Protein AF-A0A9E5MZG1-F1 (afdb_monomer)

Solvent-accessible surface area (backbone atoms only — not comparable to full-atom values): 4612 Å² total; per-residue (Å²): 144,80,72,66,67,68,62,73,71,51,82,73,75,78,78,61,89,59,51,63,58,55,50,52,54,52,50,52,52,51,51,52,51,51,52,50,48,49,41,59,71,55,50,44,54,56,50,49,59,66,46,47,59,60,52,51,51,49,52,47,24,74,75,66,76,54,82,82,81,77,71,79,84,126

Secondary structure (DSSP, 8-state):
--SSHHHHTS-PPPPPTTHHHHHHHHHHHHHHHHHHHHIIIIIHHHHHHHHHHHHHHHHHHHHHS---------

Structure (mmCIF, N/CA/C/O backbone):
data_AF-A0A9E5MZG1-F1
#
_entr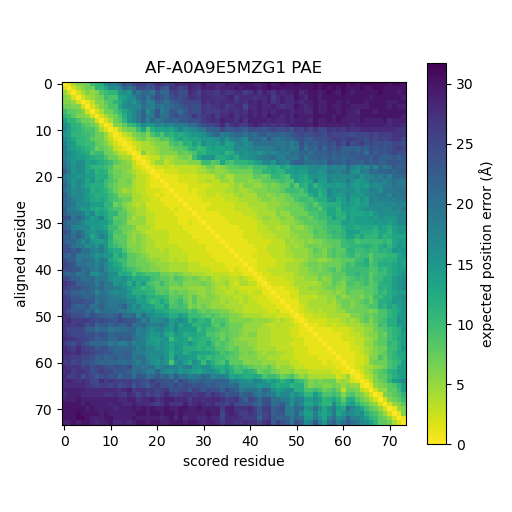y.id   AF-A0A9E5MZG1-F1
#
loop_
_atom_site.group_PDB
_atom_site.id
_atom_site.type_symbol
_atom_site.label_atom_id
_atom_site.label_alt_id
_atom_site.label_comp_id
_atom_site.label_asym_id
_atom_site.label_entity_id
_atom_site.label_seq_id
_atom_site.pdbx_PDB_ins_code
_atom_site.Cartn_x
_atom_site.Cartn_y
_atom_site.Cartn_z
_atom_site.occupancy
_atom_site.B_iso_or_equiv
_atom_site.auth_seq_id
_atom_site.auth_comp_id
_atom_site.auth_asym_id
_atom_site.auth_atom_id
_atom_site.pdbx_PDB_model_num
ATOM 1 N N . MET A 1 1 ? -21.555 16.802 48.724 1.00 49.50 1 MET A N 1
ATOM 2 C CA . MET A 1 1 ? -20.921 15.496 48.442 1.00 49.50 1 MET A CA 1
ATOM 3 C C . MET A 1 1 ? -22.020 14.442 48.263 1.00 49.50 1 MET A C 1
ATOM 5 O O . MET A 1 1 ? -22.132 13.566 49.095 1.00 49.50 1 MET A O 1
ATOM 9 N N . MET A 1 2 ? -22.894 14.586 47.250 1.00 50.28 2 MET A N 1
ATOM 10 C CA . MET A 1 2 ? -24.066 13.703 47.026 1.00 50.28 2 MET A CA 1
ATOM 11 C C . MET A 1 2 ? -24.517 13.693 45.545 1.00 50.28 2 MET A C 1
ATOM 13 O O . MET A 1 2 ? -25.699 13.786 45.247 1.00 50.28 2 MET A O 1
ATOM 17 N N . GLN A 1 3 ? -23.581 13.665 44.589 1.00 55.31 3 GLN A N 1
ATOM 18 C CA . GLN A 1 3 ? -23.919 13.550 43.153 1.00 55.31 3 GLN A CA 1
ATOM 19 C C . GLN A 1 3 ? -23.506 12.208 42.531 1.00 55.31 3 GLN A C 1
ATOM 21 O O . GLN A 1 3 ? -23.959 11.888 41.440 1.00 55.31 3 GLN A O 1
ATOM 26 N N . PHE A 1 4 ? -22.702 11.395 43.225 1.00 57.97 4 PHE A N 1
ATOM 27 C CA . PHE A 1 4 ? -22.288 10.082 42.720 1.00 57.97 4 PHE A CA 1
ATOM 28 C C . PHE A 1 4 ? -23.318 8.973 42.993 1.00 57.97 4 PHE A C 1
ATOM 30 O O . PHE A 1 4 ? -23.413 8.042 42.201 1.00 57.97 4 PHE A O 1
ATOM 37 N N . ASP A 1 5 ? -24.154 9.100 44.030 1.00 54.03 5 ASP A N 1
ATOM 38 C CA . ASP A 1 5 ? -25.154 8.072 44.370 1.00 54.03 5 ASP A CA 1
ATOM 39 C C . ASP A 1 5 ? -26.308 7.981 43.355 1.00 54.03 5 ASP A C 1
ATOM 41 O O . ASP A 1 5 ? -26.878 6.912 43.156 1.00 54.03 5 ASP A O 1
ATOM 45 N N . GLN A 1 6 ? -26.625 9.067 42.638 1.00 55.56 6 GLN A N 1
ATOM 46 C CA . GLN A 1 6 ? -27.654 9.050 41.584 1.00 55.56 6 GLN A CA 1
ATOM 47 C C . GLN A 1 6 ? -27.191 8.339 40.301 1.00 55.56 6 GLN A C 1
ATOM 49 O O . GLN A 1 6 ? -28.018 7.837 39.542 1.00 55.56 6 GLN A O 1
ATOM 54 N N . LEU A 1 7 ? -25.878 8.244 40.073 1.00 56.19 7 LEU A N 1
ATOM 55 C CA . LEU A 1 7 ? -25.309 7.506 38.941 1.00 56.19 7 LEU A CA 1
ATOM 56 C C . LEU A 1 7 ? -25.298 5.992 39.192 1.00 56.19 7 LEU A C 1
ATOM 58 O O . LEU A 1 7 ? -25.382 5.224 38.240 1.00 56.19 7 LEU A O 1
ATOM 62 N N . ALA A 1 8 ? -25.246 5.564 40.457 1.00 58.09 8 ALA A N 1
ATOM 63 C CA . ALA A 1 8 ? -25.294 4.152 40.837 1.00 58.09 8 ALA A CA 1
ATOM 64 C C . ALA A 1 8 ? -26.709 3.546 40.753 1.00 58.09 8 ALA A C 1
ATOM 66 O O . ALA A 1 8 ? -26.851 2.336 40.613 1.00 58.09 8 ALA A O 1
ATOM 67 N N . ALA A 1 9 ? -27.751 4.383 40.819 1.00 58.38 9 ALA A N 1
ATOM 68 C CA . ALA A 1 9 ? -29.155 3.968 40.751 1.00 58.38 9 ALA A CA 1
ATOM 69 C C . ALA A 1 9 ? -29.697 3.836 39.315 1.00 58.38 9 ALA A C 1
ATOM 71 O O . ALA A 1 9 ? -30.832 3.406 39.120 1.00 58.38 9 ALA A O 1
ATOM 72 N N . THR A 1 10 ? -28.911 4.223 38.308 1.00 63.88 10 THR A N 1
ATOM 73 C CA . THR A 1 10 ? -29.291 4.059 36.903 1.00 63.88 10 THR A CA 1
ATOM 74 C C . THR A 1 10 ? -28.831 2.678 36.449 1.00 63.88 10 THR A C 1
ATOM 76 O O . THR A 1 10 ? -27.637 2.463 36.253 1.00 63.88 10 THR A O 1
ATOM 79 N N . GLU A 1 11 ? -29.767 1.735 36.308 1.00 65.94 11 GLU A N 1
ATOM 80 C CA . GLU A 1 11 ? -29.498 0.430 35.697 1.00 65.94 11 GLU A CA 1
ATOM 81 C C . GLU A 1 11 ? -28.879 0.645 34.313 1.00 65.94 11 GLU A C 1
ATOM 83 O O . GLU A 1 11 ? -29.526 1.120 33.377 1.00 65.94 11 GLU A O 1
ATOM 88 N N . ILE A 1 12 ? -27.586 0.348 34.194 1.00 73.31 12 ILE A N 1
ATOM 89 C CA . ILE A 1 12 ? -26.884 0.409 32.919 1.00 73.31 12 ILE A CA 1
ATOM 90 C C . ILE A 1 12 ? -27.457 -0.729 32.068 1.00 73.31 12 ILE A C 1
ATOM 92 O O . ILE A 1 12 ? -27.371 -1.887 32.490 1.00 73.31 12 ILE A O 1
ATOM 96 N N . PRO A 1 13 ? -28.048 -0.441 30.895 1.00 75.19 13 PRO A N 1
ATOM 97 C CA . PRO A 1 13 ? -28.571 -1.493 30.043 1.00 75.19 13 PRO A CA 1
ATOM 98 C C . PRO A 1 13 ? -27.428 -2.431 29.636 1.00 75.19 13 PRO A C 1
ATOM 100 O O . PRO A 1 13 ? -26.299 -1.968 29.427 1.00 75.19 13 PRO A O 1
ATOM 103 N N . PRO A 1 14 ? -27.693 -3.743 29.516 1.00 76.94 14 PRO A N 1
ATOM 104 C CA . PRO A 1 14 ? -26.677 -4.681 29.078 1.00 76.94 14 PRO A CA 1
ATOM 105 C C . PRO A 1 14 ? -26.128 -4.239 27.714 1.00 76.94 14 PRO A C 1
ATOM 107 O O . PRO A 1 14 ? -26.886 -3.746 26.869 1.00 76.94 14 PRO A O 1
ATOM 110 N N . PRO A 1 15 ? -24.811 -4.376 27.489 1.00 76.62 15 PRO A N 1
ATOM 111 C CA . PRO A 1 15 ? -24.227 -4.040 26.204 1.00 76.62 15 PRO A CA 1
ATOM 112 C C . PRO A 1 15 ? -24.914 -4.864 25.103 1.00 76.62 15 PRO A C 1
ATOM 114 O O . PRO A 1 15 ? -25.191 -6.047 25.315 1.00 76.62 15 PRO A O 1
ATOM 117 N N . PRO A 1 16 ? -25.195 -4.264 23.934 1.00 82.19 16 PRO A N 1
ATOM 118 C CA . PRO A 1 16 ? -25.855 -4.977 22.854 1.00 82.19 16 PRO A CA 1
ATOM 119 C C . PRO A 1 16 ? -25.019 -6.187 22.422 1.00 82.19 16 PRO A C 1
ATOM 121 O O . PRO A 1 16 ? -23.799 -6.080 22.284 1.00 82.19 16 PRO A O 1
ATOM 124 N N . GLU A 1 17 ? -25.672 -7.327 22.187 1.00 81.12 17 GLU A N 1
ATOM 125 C CA . GLU A 1 17 ? -25.017 -8.620 21.913 1.00 81.12 17 GLU A CA 1
ATOM 126 C C . GLU A 1 17 ? -24.045 -8.559 20.720 1.00 81.12 17 GLU A C 1
ATOM 128 O O . GLU A 1 17 ? -23.009 -9.218 20.705 1.00 81.12 17 GLU A O 1
ATOM 133 N N . ASN A 1 18 ? -24.331 -7.690 19.750 1.00 83.31 18 ASN A N 1
ATOM 134 C CA . ASN A 1 18 ? -23.541 -7.478 18.539 1.00 83.31 18 ASN A CA 1
ATOM 135 C C . ASN A 1 18 ? -22.504 -6.343 18.645 1.00 83.31 18 ASN A C 1
ATOM 137 O O . ASN A 1 18 ? -21.775 -6.091 17.681 1.00 83.31 18 ASN A O 1
ATOM 141 N N . LEU A 1 19 ? -22.413 -5.640 19.782 1.00 84.06 19 LEU A N 1
ATOM 142 C CA . LEU A 1 19 ? -21.471 -4.530 19.958 1.00 84.06 19 LEU A CA 1
ATOM 143 C C . LEU A 1 19 ? -20.033 -5.006 19.775 1.00 84.06 19 LEU A C 1
ATOM 145 O O . LEU A 1 19 ? -19.247 -4.365 19.078 1.00 84.06 19 LEU A O 1
ATOM 149 N N . ASN A 1 20 ? -19.702 -6.144 20.385 1.00 85.25 20 ASN A N 1
ATOM 150 C CA . ASN A 1 20 ? -18.351 -6.677 20.348 1.00 85.25 20 ASN A CA 1
ATOM 151 C C . ASN A 1 20 ? -17.945 -7.049 18.913 1.00 85.25 20 ASN A C 1
ATOM 153 O O . ASN A 1 20 ? -16.886 -6.648 18.433 1.00 85.25 20 ASN A O 1
ATOM 157 N N . GLU A 1 21 ? -18.830 -7.728 18.181 1.00 86.69 21 GLU A N 1
ATOM 158 C CA . GLU A 1 21 ? -18.601 -8.093 16.780 1.00 86.69 21 GLU A CA 1
ATOM 159 C C . GLU A 1 21 ? -18.450 -6.861 15.881 1.00 86.69 21 GLU A C 1
ATOM 161 O O . GLU A 1 21 ? -17.518 -6.787 15.076 1.00 86.69 21 GLU A O 1
ATOM 166 N N . ALA A 1 22 ? -19.312 -5.855 16.052 1.00 85.88 22 ALA A N 1
ATOM 167 C CA . ALA A 1 22 ? -19.248 -4.614 15.284 1.00 85.88 22 ALA A CA 1
ATOM 168 C C . ALA A 1 22 ? -17.944 -3.838 15.541 1.00 85.88 22 ALA A C 1
ATOM 170 O O . ALA A 1 22 ? -17.355 -3.273 14.610 1.00 85.88 22 ALA A O 1
ATOM 171 N N . VAL A 1 23 ? -17.464 -3.824 16.788 1.00 89.56 23 VAL A N 1
ATOM 172 C CA . VAL A 1 23 ? -16.184 -3.208 17.161 1.00 89.56 23 VAL A CA 1
ATOM 173 C C . VAL A 1 23 ? -15.019 -3.980 16.546 1.00 89.56 23 VAL A C 1
ATOM 175 O O . VAL A 1 23 ? -14.168 -3.367 15.896 1.00 89.56 23 VAL A O 1
ATOM 178 N N . HIS A 1 24 ? -15.006 -5.309 16.656 1.00 91.56 24 HIS A N 1
ATOM 179 C CA . HIS A 1 24 ? -13.968 -6.146 16.053 1.00 91.56 24 HIS A CA 1
ATOM 180 C C . HIS A 1 24 ? -13.893 -5.982 14.531 1.00 91.56 24 HIS A C 1
ATOM 182 O O . HIS A 1 24 ? -12.802 -5.824 13.984 1.00 91.56 24 HIS A O 1
ATOM 188 N N . GLN A 1 25 ? -15.031 -5.946 13.835 1.00 91.44 25 GLN A N 1
ATOM 189 C CA . GLN A 1 25 ? -15.063 -5.738 12.384 1.00 91.44 25 GLN A CA 1
ATOM 190 C C . GLN A 1 25 ? -14.497 -4.370 11.982 1.00 91.44 25 GLN A C 1
ATOM 192 O O . GLN A 1 25 ? -13.714 -4.274 11.030 1.00 91.44 25 GLN A O 1
ATOM 197 N N . ARG A 1 26 ? -14.851 -3.305 12.714 1.00 91.06 26 ARG A N 1
ATOM 198 C CA . ARG A 1 26 ? -14.310 -1.959 12.466 1.00 91.06 26 ARG A CA 1
ATOM 199 C C . ARG A 1 26 ? -12.807 -1.902 12.713 1.00 91.06 26 ARG A C 1
ATOM 201 O O . ARG A 1 26 ? -12.081 -1.370 11.874 1.00 91.06 26 ARG A O 1
ATOM 208 N N . LEU A 1 27 ? -12.343 -2.476 13.821 1.00 93.56 27 LEU A N 1
ATOM 209 C CA . LEU A 1 27 ? -10.924 -2.527 14.162 1.00 93.56 27 LEU A CA 1
ATOM 210 C C . LEU A 1 27 ? -10.125 -3.308 13.121 1.00 93.56 27 LEU A C 1
ATOM 212 O O . LEU A 1 27 ? -9.138 -2.784 12.614 1.00 93.56 27 LEU A O 1
ATOM 216 N N . ASN A 1 28 ? -10.590 -4.493 12.726 1.00 94.12 28 ASN A N 1
ATOM 217 C CA . ASN A 1 28 ? -9.928 -5.299 11.700 1.00 94.12 28 ASN A CA 1
ATOM 218 C C . ASN A 1 28 ? -9.812 -4.545 10.376 1.00 94.12 28 ASN A C 1
ATOM 220 O O . ASN A 1 28 ? -8.751 -4.549 9.753 1.00 94.12 28 ASN A O 1
ATOM 224 N N . ARG A 1 29 ? -10.872 -3.842 9.960 1.00 94.50 29 ARG A N 1
ATOM 225 C CA . ARG A 1 29 ? -10.837 -3.041 8.733 1.00 94.50 29 ARG A CA 1
ATOM 226 C C . ARG A 1 29 ? -9.779 -1.939 8.803 1.00 94.50 29 ARG A C 1
ATOM 228 O O . ARG A 1 29 ? -9.037 -1.757 7.841 1.00 94.50 29 ARG A O 1
ATOM 235 N N . ILE A 1 30 ? -9.689 -1.227 9.925 1.00 95.88 30 ILE A N 1
ATOM 236 C CA . ILE A 1 30 ? -8.672 -0.183 10.127 1.00 95.88 30 ILE A CA 1
ATOM 237 C C . ILE A 1 30 ? -7.268 -0.796 10.121 1.00 95.88 30 ILE A C 1
ATOM 239 O O . ILE A 1 30 ? -6.365 -0.256 9.485 1.00 95.88 30 ILE A O 1
ATOM 243 N N . LEU A 1 31 ? -7.092 -1.940 10.779 1.00 95.69 31 LEU A N 1
ATOM 244 C CA . LEU A 1 31 ? -5.804 -2.620 10.891 1.00 95.69 31 LEU A CA 1
ATOM 245 C C . LEU A 1 31 ? -5.279 -3.068 9.521 1.00 95.69 31 LEU A C 1
ATOM 247 O O . LEU A 1 31 ? -4.116 -2.834 9.197 1.00 95.69 31 LEU A O 1
ATOM 251 N N . VAL A 1 32 ? -6.162 -3.616 8.681 1.00 96.00 32 VAL A N 1
ATOM 252 C CA . VAL A 1 32 ? -5.843 -3.980 7.293 1.00 96.00 32 VAL A CA 1
ATOM 253 C C . VAL A 1 32 ? -5.434 -2.752 6.485 1.00 96.00 32 VAL A C 1
ATOM 255 O O . VAL A 1 32 ? -4.425 -2.792 5.785 1.00 96.00 32 VAL A O 1
ATOM 258 N N . VAL A 1 33 ? -6.175 -1.645 6.596 1.00 96.25 33 VAL A N 1
ATOM 259 C CA . VAL A 1 33 ? -5.829 -0.402 5.889 1.00 96.25 33 VAL A CA 1
ATOM 260 C C . VAL A 1 33 ? -4.466 0.121 6.339 1.00 96.25 33 VAL A C 1
ATOM 262 O O . VAL A 1 33 ? -3.654 0.490 5.495 1.00 96.25 33 VAL A O 1
ATOM 265 N N . LEU A 1 34 ? -4.171 0.101 7.640 1.00 95.50 34 LEU A N 1
ATOM 266 C CA . LEU A 1 34 ? -2.868 0.515 8.162 1.00 95.50 34 LEU A CA 1
ATOM 267 C C . LEU A 1 34 ? -1.730 -0.366 7.641 1.00 95.50 34 LEU A C 1
ATOM 269 O O . LEU A 1 34 ? -0.695 0.162 7.242 1.00 95.50 34 LEU A O 1
ATOM 273 N N . HIS A 1 35 ? -1.918 -1.686 7.604 1.00 94.12 35 HIS A N 1
ATOM 274 C CA . HIS A 1 35 ? -0.916 -2.608 7.061 1.00 94.12 35 HIS A CA 1
ATOM 275 C C . HIS A 1 35 ? -0.699 -2.411 5.560 1.00 94.12 35 HIS A C 1
ATOM 277 O O . HIS A 1 35 ? 0.440 -2.439 5.099 1.00 94.12 35 HIS A O 1
ATOM 283 N N . LEU A 1 36 ? -1.764 -2.152 4.798 1.00 94.38 36 LEU A N 1
ATOM 284 C CA . LEU A 1 36 ? -1.640 -1.796 3.387 1.00 94.38 36 LEU A CA 1
ATOM 285 C C . LEU A 1 36 ? -0.872 -0.484 3.221 1.00 94.38 36 LEU A C 1
ATOM 287 O O . LEU A 1 36 ? 0.058 -0.429 2.422 1.00 94.38 36 LEU A O 1
ATOM 291 N N . CYS A 1 37 ? -1.196 0.550 3.998 1.00 95.12 37 CYS A N 1
ATOM 292 C CA . CYS A 1 37 ? -0.453 1.808 3.969 1.00 95.12 37 CYS A CA 1
ATOM 293 C C . CYS A 1 37 ? 1.035 1.602 4.285 1.00 95.12 37 CYS A C 1
ATOM 295 O O . CYS A 1 37 ? 1.875 2.137 3.568 1.00 95.12 37 CYS A O 1
ATOM 297 N N . ASP A 1 38 ? 1.378 0.803 5.300 1.00 91.69 38 ASP A N 1
ATOM 298 C CA . ASP A 1 38 ? 2.780 0.520 5.635 1.00 91.69 38 ASP A CA 1
ATOM 299 C C . ASP A 1 38 ? 3.493 -0.236 4.499 1.00 91.69 38 ASP A C 1
ATOM 301 O O . ASP A 1 38 ? 4.603 0.125 4.104 1.00 91.69 38 ASP A O 1
ATOM 305 N N . LEU A 1 39 ? 2.818 -1.212 3.881 1.00 91.88 39 LEU A N 1
ATOM 306 C CA . LEU A 1 39 ? 3.321 -1.922 2.703 1.00 91.88 39 LEU A CA 1
ATOM 307 C C . LEU A 1 39 ? 3.594 -0.957 1.535 1.00 91.88 39 LEU A C 1
ATOM 309 O O . LEU A 1 39 ? 4.673 -0.997 0.941 1.00 91.88 39 LEU A O 1
ATOM 313 N N . PHE A 1 40 ? 2.645 -0.077 1.212 1.00 92.38 40 PHE A N 1
ATOM 314 C CA . PHE A 1 40 ? 2.765 0.857 0.090 1.00 92.38 40 PHE A CA 1
ATOM 315 C C . PHE A 1 40 ? 3.776 1.978 0.338 1.00 92.38 40 PHE A C 1
ATOM 317 O O . PHE A 1 40 ? 4.421 2.423 -0.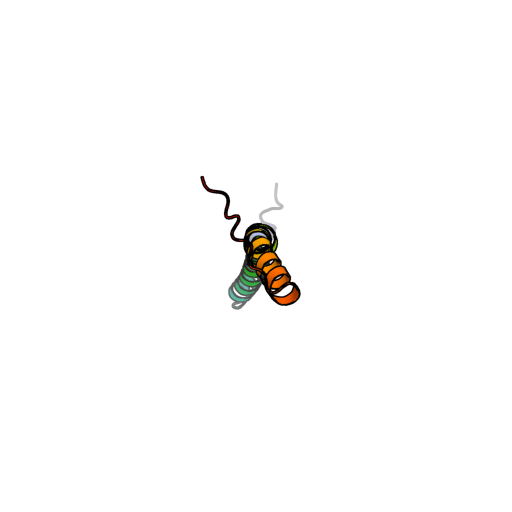609 1.00 92.38 40 PHE A O 1
ATOM 324 N N . LEU A 1 41 ? 3.933 2.433 1.581 1.00 92.69 41 LEU A N 1
ATOM 325 C CA . LEU A 1 41 ? 4.843 3.529 1.917 1.00 92.69 41 LEU A CA 1
ATOM 326 C C . LEU A 1 41 ? 6.272 3.055 2.187 1.00 92.69 41 LEU A C 1
ATOM 328 O O . LEU A 1 41 ? 7.210 3.805 1.921 1.00 92.69 41 LEU A O 1
ATOM 332 N N . ARG A 1 42 ? 6.463 1.835 2.703 1.00 87.62 42 ARG A N 1
ATOM 333 C CA . ARG A 1 42 ? 7.797 1.318 3.050 1.00 87.62 42 ARG A CA 1
ATOM 334 C C . ARG A 1 42 ? 8.302 0.248 2.100 1.00 87.62 42 ARG A C 1
ATOM 336 O O . ARG A 1 42 ? 9.412 0.370 1.584 1.00 87.62 42 ARG A O 1
ATOM 343 N N . ALA A 1 43 ? 7.520 -0.804 1.876 1.00 84.44 43 ALA A N 1
ATOM 344 C CA . ALA A 1 43 ? 7.991 -1.961 1.119 1.00 84.44 43 ALA A CA 1
ATOM 345 C C . ALA A 1 43 ? 7.972 -1.696 -0.3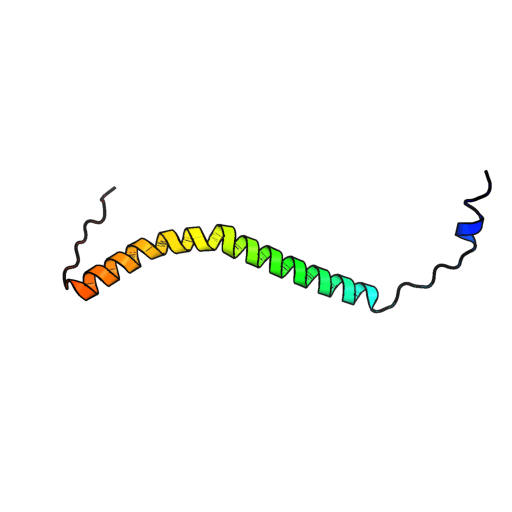91 1.00 84.44 43 ALA A C 1
ATOM 347 O O . ALA A 1 43 ? 8.947 -1.980 -1.088 1.00 84.44 43 ALA A O 1
ATOM 348 N N . LEU A 1 44 ? 6.889 -1.105 -0.899 1.00 88.94 44 LEU A N 1
ATOM 349 C CA . LEU A 1 44 ? 6.697 -0.918 -2.334 1.00 88.94 44 LEU A CA 1
ATOM 350 C C . LEU A 1 44 ? 7.752 -0.004 -2.990 1.00 88.94 44 LEU A C 1
ATOM 352 O O . LEU A 1 44 ? 8.240 -0.377 -4.055 1.00 88.94 44 LEU A O 1
ATOM 356 N N . PRO A 1 45 ? 8.195 1.119 -2.389 1.00 88.88 45 PRO A N 1
ATOM 357 C CA . PRO A 1 45 ? 9.250 1.947 -2.974 1.00 88.88 45 PRO A CA 1
ATOM 358 C C . PRO A 1 45 ? 10.598 1.223 -3.025 1.00 88.88 45 PRO A C 1
ATOM 360 O O . PRO A 1 45 ? 11.317 1.325 -4.018 1.00 88.88 45 PRO A O 1
ATOM 363 N N . ALA A 1 46 ? 10.930 0.450 -1.986 1.00 85.00 46 ALA A N 1
ATOM 364 C CA . ALA A 1 46 ? 12.162 -0.334 -1.945 1.00 85.00 46 ALA A CA 1
ATOM 365 C C . ALA A 1 46 ? 12.169 -1.423 -3.029 1.00 85.00 46 ALA A C 1
ATOM 367 O O . ALA A 1 46 ? 13.150 -1.567 -3.761 1.00 85.00 46 ALA A O 1
ATOM 368 N N . VAL A 1 47 ? 11.051 -2.139 -3.183 1.00 85.81 47 VAL A N 1
ATOM 369 C CA . VAL A 1 47 ? 10.875 -3.128 -4.254 1.00 85.81 47 VAL A CA 1
ATOM 370 C C . VAL A 1 47 ? 10.930 -2.448 -5.622 1.00 85.81 47 VAL A C 1
ATOM 372 O O . VAL A 1 47 ? 11.657 -2.907 -6.500 1.00 85.81 47 VAL A O 1
ATOM 375 N N . ALA A 1 48 ? 10.237 -1.323 -5.805 1.00 87.69 48 ALA A N 1
ATOM 376 C CA . ALA A 1 48 ? 10.249 -0.578 -7.060 1.00 87.69 48 ALA A CA 1
ATOM 377 C C . ALA A 1 48 ? 11.676 -0.182 -7.465 1.00 87.69 48 ALA A C 1
ATOM 379 O O . ALA A 1 48 ? 12.066 -0.417 -8.608 1.00 87.69 48 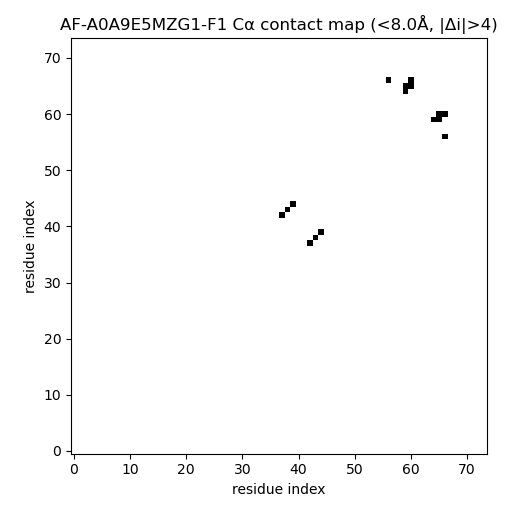ALA A O 1
ATOM 380 N N . LEU A 1 49 ? 12.489 0.324 -6.531 1.00 87.12 49 LEU A N 1
ATOM 381 C CA . LEU A 1 49 ? 13.899 0.634 -6.785 1.00 87.12 49 LEU A CA 1
ATOM 382 C C . LEU A 1 49 ? 14.688 -0.595 -7.255 1.00 87.12 49 LEU A C 1
ATOM 384 O O . LEU A 1 49 ? 15.393 -0.502 -8.260 1.00 87.12 49 LEU A O 1
ATOM 388 N N . MET A 1 50 ? 14.528 -1.749 -6.602 1.00 85.62 50 MET A N 1
ATOM 389 C CA . MET A 1 50 ? 15.200 -2.990 -7.016 1.00 85.62 50 MET A CA 1
ATOM 390 C C . MET A 1 50 ? 14.764 -3.464 -8.408 1.00 85.62 50 MET A C 1
ATOM 392 O O . MET A 1 50 ? 15.582 -3.995 -9.158 1.00 85.62 50 MET A O 1
ATOM 396 N N . PHE A 1 51 ? 13.502 -3.243 -8.778 1.00 86.31 51 PHE A N 1
ATOM 397 C CA . PHE A 1 51 ? 12.969 -3.632 -10.084 1.00 86.31 51 PHE A CA 1
ATOM 398 C C . PHE A 1 51 ? 13.292 -2.638 -11.205 1.00 86.31 51 PHE A C 1
ATOM 400 O O . PHE A 1 51 ? 13.377 -3.040 -12.366 1.00 86.31 51 PHE A O 1
ATOM 407 N N . THR A 1 52 ? 13.525 -1.360 -10.897 1.00 87.25 52 THR A N 1
ATOM 408 C CA . THR A 1 52 ? 13.800 -0.353 -11.935 1.00 87.25 52 THR A CA 1
ATOM 409 C C . THR A 1 52 ? 15.030 -0.693 -12.772 1.00 87.25 52 THR A C 1
ATOM 411 O O . THR A 1 52 ? 14.978 -0.598 -13.997 1.00 87.25 52 THR A O 1
ATOM 414 N N . GLN A 1 53 ? 16.119 -1.142 -12.143 1.00 84.50 53 GLN A N 1
ATOM 415 C CA . GLN A 1 53 ? 17.367 -1.461 -12.834 1.00 84.50 53 GLN A CA 1
ATOM 416 C C . GLN A 1 53 ? 17.216 -2.606 -13.858 1.00 84.50 53 GLN A C 1
ATOM 418 O O . GLN A 1 53 ? 17.580 -2.392 -15.018 1.00 84.50 53 GLN A O 1
ATOM 423 N N . PRO A 1 54 ? 16.681 -3.793 -13.506 1.00 86.12 54 PRO A N 1
ATOM 424 C CA . PRO A 1 54 ? 16.469 -4.862 -14.479 1.00 86.12 54 PRO A CA 1
ATOM 425 C C . PRO A 1 54 ? 15.425 -4.495 -15.540 1.00 86.12 54 PRO A C 1
ATOM 427 O O . PRO A 1 54 ? 15.625 -4.834 -16.703 1.00 86.12 54 PRO A O 1
ATOM 430 N N . VAL A 1 55 ? 14.367 -3.748 -15.199 1.00 87.69 55 VAL A N 1
ATOM 431 C CA . VAL A 1 55 ? 13.366 -3.291 -16.183 1.00 87.69 55 VAL A CA 1
ATOM 432 C C . VAL A 1 55 ? 13.983 -2.325 -17.198 1.00 87.69 55 VAL A C 1
ATOM 434 O O . VAL A 1 55 ? 13.768 -2.473 -18.400 1.00 87.69 55 VAL A O 1
ATOM 437 N N . LEU A 1 56 ? 14.806 -1.376 -16.748 1.00 86.62 56 LEU A N 1
ATOM 438 C CA . LEU A 1 56 ? 15.547 -0.467 -17.628 1.00 86.62 56 LEU A CA 1
ATOM 439 C C . LEU A 1 56 ? 16.555 -1.216 -18.503 1.00 86.62 56 LEU A C 1
ATOM 441 O O . LEU A 1 56 ? 16.693 -0.893 -19.682 1.00 86.62 56 LEU A O 1
ATOM 445 N N . ALA A 1 57 ? 17.257 -2.206 -17.947 1.00 84.44 57 ALA A N 1
ATOM 446 C CA . ALA A 1 57 ? 18.178 -3.047 -18.708 1.00 84.44 57 ALA A CA 1
ATOM 447 C C . ALA A 1 57 ? 17.438 -3.859 -19.780 1.00 84.44 57 ALA A C 1
ATOM 449 O O . ALA A 1 57 ? 17.873 -3.889 -20.930 1.00 84.44 57 ALA A O 1
ATOM 450 N N . PHE A 1 58 ? 16.290 -4.441 -19.429 1.00 85.81 58 PHE A N 1
ATOM 451 C CA . PHE A 1 58 ? 15.426 -5.162 -20.357 1.00 85.81 58 PHE A CA 1
ATOM 452 C C . PHE A 1 58 ? 14.897 -4.246 -21.462 1.00 85.81 58 PHE A C 1
ATOM 454 O O . PHE A 1 58 ? 15.012 -4.578 -22.635 1.00 85.81 58 PHE A O 1
ATOM 461 N N . PHE A 1 59 ? 14.390 -3.060 -21.119 1.00 87.69 59 PHE A N 1
ATOM 462 C CA . PHE A 1 59 ? 13.895 -2.104 -22.108 1.00 87.69 59 PHE A CA 1
ATOM 463 C C . PHE A 1 59 ? 15.003 -1.647 -23.065 1.00 87.69 59 PHE A C 1
ATOM 465 O O . PHE A 1 59 ? 14.826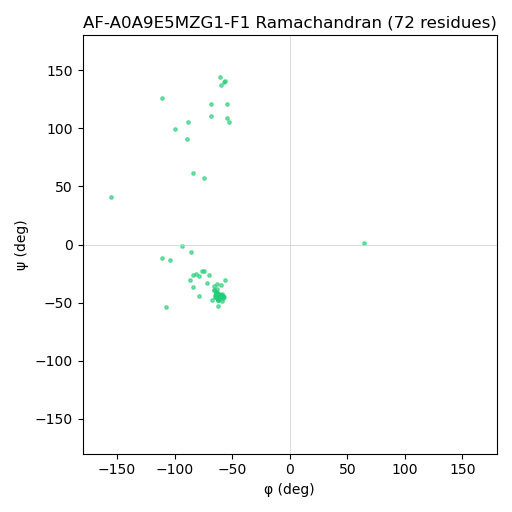 -1.671 -24.283 1.00 87.69 59 PHE A O 1
ATOM 472 N N . LYS A 1 60 ? 16.181 -1.295 -22.531 1.00 85.50 60 LYS A N 1
ATOM 473 C CA . LYS A 1 60 ? 17.356 -0.961 -23.347 1.00 85.50 60 LYS A CA 1
ATOM 474 C C . LYS A 1 60 ? 17.739 -2.112 -24.270 1.00 85.50 60 LYS A C 1
ATOM 476 O O . LYS A 1 60 ? 18.010 -1.864 -25.441 1.00 85.50 60 LYS A O 1
ATOM 481 N N . TYR A 1 61 ? 17.742 -3.345 -23.771 1.00 85.88 61 TYR A N 1
ATOM 482 C CA . TYR A 1 61 ? 18.032 -4.522 -24.582 1.00 85.88 61 TYR A CA 1
ATOM 483 C C . TYR A 1 61 ? 17.005 -4.705 -25.701 1.00 85.88 61 TYR A C 1
ATOM 485 O O . TYR A 1 61 ? 17.395 -4.841 -26.854 1.00 85.88 61 TYR A O 1
ATOM 493 N N . SER A 1 62 ? 15.713 -4.620 -25.393 1.00 86.38 62 SER A N 1
ATOM 494 C CA . SER A 1 62 ? 14.643 -4.761 -26.385 1.00 86.38 62 SER A CA 1
ATOM 495 C C . SER A 1 62 ? 14.729 -3.715 -27.500 1.00 86.38 62 SER A C 1
ATOM 497 O O . SER A 1 62 ? 14.436 -4.027 -28.648 1.00 86.38 62 SER A O 1
ATOM 499 N N . VAL A 1 63 ? 15.166 -2.489 -27.189 1.00 87.00 63 VAL A N 1
ATOM 500 C CA . VAL A 1 63 ? 15.303 -1.407 -28.182 1.00 87.00 63 VAL A CA 1
ATOM 501 C C . VAL A 1 63 ? 16.628 -1.474 -28.950 1.00 87.00 63 VAL A C 1
ATOM 503 O O . VAL A 1 63 ? 16.667 -1.154 -30.134 1.00 87.00 63 VAL A O 1
ATOM 506 N N . THR A 1 64 ? 17.729 -1.865 -28.304 1.00 84.19 64 THR A N 1
ATOM 507 C CA . THR A 1 64 ? 19.078 -1.789 -28.904 1.00 84.19 64 THR A CA 1
ATOM 508 C C . THR A 1 64 ? 19.638 -3.133 -29.374 1.00 84.19 64 THR A C 1
ATOM 510 O O . THR A 1 64 ? 20.657 -3.156 -30.063 1.00 84.19 64 THR A O 1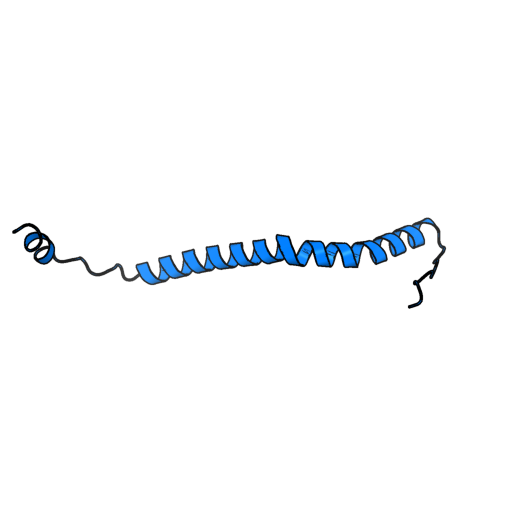
ATOM 513 N N . GLY A 1 65 ? 19.0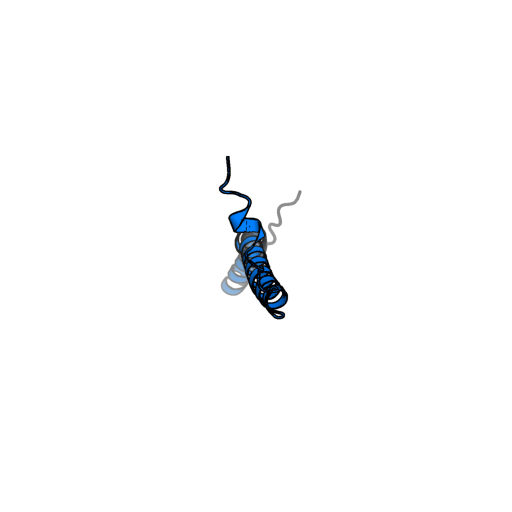31 -4.255 -28.979 1.00 78.12 65 GLY A N 1
ATOM 514 C CA . GLY A 1 65 ? 19.514 -5.620 -29.227 1.00 78.12 65 GLY A CA 1
ATOM 515 C C . GLY A 1 65 ? 20.848 -5.959 -28.549 1.00 78.12 65 GLY A C 1
ATOM 516 O O . GLY A 1 65 ? 21.370 -7.059 -28.728 1.00 78.12 65 GLY A O 1
ATOM 517 N N . ARG A 1 66 ? 21.433 -5.029 -27.781 1.00 70.94 66 ARG A N 1
ATOM 518 C CA . ARG A 1 66 ? 22.753 -5.173 -27.160 1.00 70.94 66 ARG A CA 1
ATOM 519 C C . ARG A 1 66 ? 22.614 -5.296 -25.652 1.00 70.94 66 ARG A C 1
ATOM 521 O O . ARG A 1 66 ? 22.014 -4.448 -24.997 1.00 70.94 66 ARG A O 1
ATOM 528 N N . PHE A 1 67 ? 23.188 -6.359 -25.102 1.00 66.88 67 PHE A N 1
ATOM 529 C CA . PHE A 1 67 ? 23.199 -6.616 -23.668 1.00 66.88 67 PHE A CA 1
ATOM 530 C C . PHE A 1 67 ? 24.557 -6.184 -23.099 1.00 66.88 67 PHE A C 1
ATOM 532 O O . PHE A 1 67 ? 25.548 -6.893 -23.252 1.00 66.88 67 PHE A O 1
ATOM 539 N N . ASP A 1 68 ? 24.631 -4.994 -22.495 1.00 65.44 68 ASP A N 1
ATOM 540 C CA . ASP A 1 68 ? 25.869 -4.509 -21.869 1.00 65.44 68 ASP A CA 1
ATOM 541 C C . ASP A 1 68 ? 25.922 -4.974 -20.405 1.00 65.44 68 ASP A C 1
ATOM 543 O O . ASP A 1 68 ? 25.4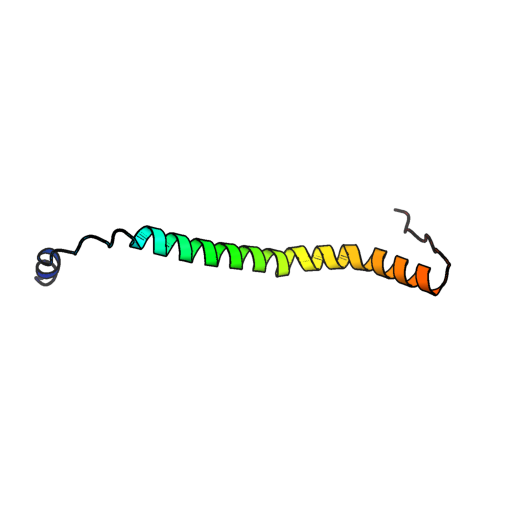00 -4.333 -19.490 1.00 65.44 68 ASP A O 1
ATOM 547 N N . LEU A 1 69 ? 26.529 -6.144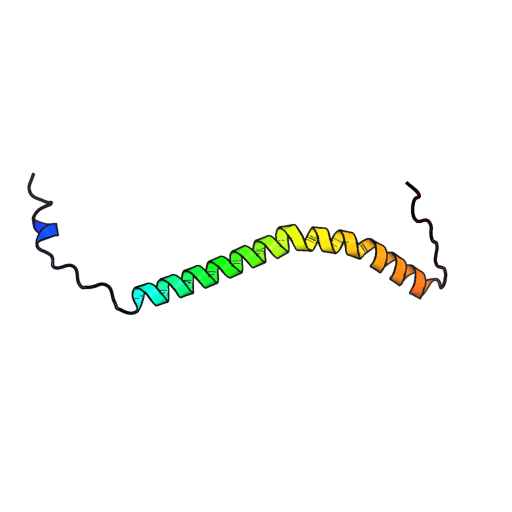 -20.190 1.00 63.41 69 LEU A N 1
ATOM 548 C CA . LEU A 1 69 ? 26.798 -6.741 -18.878 1.00 63.41 69 LEU A CA 1
ATOM 549 C C . LEU A 1 69 ? 27.951 -6.018 -18.165 1.00 63.41 69 LEU A C 1
ATOM 551 O O . LEU A 1 69 ? 28.930 -6.630 -17.744 1.00 63.41 69 LEU A O 1
ATOM 555 N N . LYS A 1 70 ? 27.839 -4.708 -17.947 1.00 62.28 70 LYS A N 1
ATOM 556 C CA . LYS A 1 70 ? 28.661 -4.030 -16.933 1.00 62.28 70 LYS A CA 1
ATOM 557 C C . LYS A 1 70 ? 28.010 -4.178 -15.562 1.00 62.28 70 LYS A C 1
ATOM 559 O O . LYS A 1 70 ? 27.650 -3.204 -14.906 1.00 62.28 70 LYS A O 1
ATOM 564 N N . ILE A 1 71 ? 27.865 -5.426 -15.114 1.00 60.31 71 ILE A N 1
ATOM 565 C CA . ILE A 1 71 ? 27.635 -5.713 -13.698 1.00 60.31 71 ILE A CA 1
ATOM 566 C C . ILE A 1 71 ? 28.935 -5.341 -12.990 1.00 60.31 71 ILE A C 1
ATOM 568 O O . ILE A 1 71 ? 29.983 -5.952 -13.198 1.00 60.31 71 ILE A O 1
ATOM 572 N N . ARG A 1 72 ? 28.867 -4.264 -12.211 1.00 54.84 72 ARG A N 1
ATOM 573 C CA . ARG A 1 72 ? 29.946 -3.769 -11.362 1.00 54.84 72 ARG A CA 1
ATOM 574 C C . ARG A 1 72 ? 30.435 -4.926 -10.484 1.00 54.84 72 ARG A C 1
ATOM 576 O O . ARG A 1 72 ? 29.747 -5.301 -9.541 1.00 54.84 72 ARG A O 1
ATOM 583 N N . ARG A 1 73 ? 31.607 -5.484 -10.813 1.00 53.25 73 ARG A N 1
ATOM 584 C CA . ARG A 1 73 ? 32.360 -6.367 -9.914 1.00 53.25 73 ARG A CA 1
ATOM 585 C C . ARG A 1 73 ? 32.566 -5.612 -8.599 1.00 53.25 73 ARG A C 1
ATOM 587 O O . ARG A 1 73 ? 33.125 -4.513 -8.608 1.00 53.25 73 ARG A O 1
ATOM 594 N N . ARG A 1 74 ? 32.066 -6.179 -7.508 1.00 47.19 74 ARG A N 1
ATOM 595 C CA . ARG A 1 74 ? 32.680 -6.035 -6.191 1.00 47.19 74 ARG A CA 1
ATOM 596 C C . ARG A 1 74 ? 33.430 -7.322 -5.919 1.00 47.19 74 ARG A C 1
ATOM 598 O O . ARG A 1 74 ? 32.870 -8.378 -6.284 1.00 47.19 74 ARG A O 1
#

Radius of gyration: 29.4 Å; Cα contacts (8 Å, |Δi|>4): 8; chains: 1; bounding box: 62×24×78 Å

Foldseek 3Di:
DPPVVVVVPDPDPPDPPCPVVVVVVVVVVVVVVVVVVCCVVPVVVVVVVVVVVVVVQVVCCVVPVDRPPPPPDD

Mean predicted aligned error: 13.63 Å

pLDDT: mean 79.76, std 14.13, range [47.19, 96.25]

Sequence (74 aa):
MMQFDQLAATEIPPPPENLNEAVHQRLNRILVVLHLCDLFLRALPAVALMFTQPVLAFFKYSVTGRFDLKIRRR